Protein AF-A0A1F6HEJ5-F1 (afdb_monomer_lite)

Secondary structure (DSSP, 8-state):
-EEEEEETTEEEEEEEESS-EEEEE-S---TTEEEEETTEEEPPEEETTTEEEEEE-SEEEEEEEEE---

pLDDT: mean 92.84, std 7.67, range [51.19, 98.06]

Foldseek 3Di:
DDWPDDDPFKTKDKDAAQAKDKDKDPAFDDVQKWKDWAHDTFDWDCPPPGITIGIDGHGITIMMIGGPPD

Radius of gyration: 11.35 Å; chains: 1; bounding box: 34×20×27 Å

Sequence (70 aa):
MKIVENKDNKIIIETKNDEEGFLVLADSFYPTWHVKIDKDESFIYRTDYNFRGIVVPKGTHKIEFYNSLF

Structure (mmCIF, N/CA/C/O backbone):
data_AF-A0A1F6HEJ5-F1
#
_entry.id   AF-A0A1F6HEJ5-F1
#
loop_
_atom_site.group_PDB
_atom_site.id
_atom_site.type_symbol
_atom_site.label_atom_id
_atom_site.label_alt_id
_atom_site.label_comp_id
_atom_site.label_asym_id
_atom_site.label_entity_id
_atom_site.label_seq_id
_atom_site.pdbx_PDB_ins_code
_atom_site.Cartn_x
_atom_site.Cartn_y
_atom_site.Cartn_z
_atom_site.occupancy
_atom_site.B_iso_or_equiv
_atom_site.auth_seq_id
_atom_site.auth_comp_id
_atom_site.auth_asym_id
_atom_site.auth_atom_id
_atom_site.pdbx_PDB_model_num
ATOM 1 N N . MET A 1 1 ? -5.720 10.810 1.283 1.00 88.44 1 MET A N 1
ATOM 2 C CA . MET A 1 1 ? -4.450 10.121 0.972 1.00 88.44 1 MET A CA 1
ATOM 3 C C . MET A 1 1 ? -3.422 11.145 0.517 1.00 88.44 1 MET A C 1
ATOM 5 O O . MET A 1 1 ? -3.786 12.046 -0.232 1.00 88.44 1 MET A O 1
ATOM 9 N N . LYS A 1 2 ? -2.175 11.034 0.978 1.00 94.94 2 LYS A N 1
ATOM 10 C CA . LYS A 1 2 ? -1.045 11.866 0.537 1.00 94.94 2 LYS A CA 1
ATOM 11 C C . LYS A 1 2 ? 0.241 11.039 0.494 1.00 94.94 2 LYS A C 1
ATOM 13 O O . LYS A 1 2 ? 0.409 10.127 1.301 1.00 94.94 2 LYS A O 1
ATOM 18 N N . ILE A 1 3 ? 1.149 11.385 -0.410 1.00 94.06 3 ILE A N 1
ATOM 19 C CA . ILE A 1 3 ? 2.505 10.828 -0.445 1.00 94.06 3 ILE A CA 1
ATOM 20 C C . ILE A 1 3 ? 3.379 11.690 0.469 1.00 94.06 3 ILE A C 1
ATOM 22 O O . ILE A 1 3 ? 3.411 12.910 0.324 1.00 94.06 3 ILE A O 1
ATOM 26 N N . VAL A 1 4 ? 4.040 11.058 1.434 1.00 95.50 4 VAL A N 1
ATOM 27 C CA . VAL A 1 4 ? 4.923 11.712 2.414 1.00 95.50 4 VAL A CA 1
ATOM 28 C C . VAL A 1 4 ? 6.380 11.642 1.968 1.00 95.50 4 VAL A C 1
ATOM 30 O O . VAL A 1 4 ? 7.143 12.572 2.205 1.00 95.50 4 VAL A O 1
ATOM 33 N N . GLU A 1 5 ? 6.761 10.558 1.295 1.00 93.81 5 GLU A N 1
ATOM 34 C CA . GLU A 1 5 ? 8.105 10.360 0.761 1.00 93.81 5 GLU A CA 1
ATOM 35 C C . GLU A 1 5 ? 8.020 9.584 -0.550 1.00 93.81 5 GLU A C 1
ATOM 37 O O . GLU A 1 5 ? 7.244 8.633 -0.661 1.00 93.81 5 GLU A O 1
ATOM 42 N N . ASN A 1 6 ? 8.821 9.993 -1.530 1.00 92.44 6 ASN A N 1
ATOM 43 C CA . ASN A 1 6 ? 8.961 9.304 -2.804 1.00 92.44 6 ASN A CA 1
ATOM 44 C C . ASN A 1 6 ? 10.443 9.275 -3.195 1.00 92.44 6 ASN A C 1
ATOM 46 O O . ASN A 1 6 ? 11.020 10.308 -3.536 1.00 92.44 6 ASN A O 1
ATOM 50 N N . LYS A 1 7 ? 11.054 8.101 -3.079 1.00 91.00 7 LYS A N 1
ATOM 51 C CA . LYS A 1 7 ? 12.429 7.787 -3.470 1.00 91.00 7 LYS A CA 1
ATOM 52 C C . LYS A 1 7 ? 12.418 6.506 -4.295 1.00 91.00 7 LYS A C 1
ATOM 54 O O . LYS A 1 7 ? 11.532 5.671 -4.125 1.00 91.00 7 LYS A O 1
ATOM 59 N N . ASP A 1 8 ? 13.471 6.296 -5.077 1.00 87.75 8 ASP A N 1
ATOM 60 C CA . ASP A 1 8 ? 13.593 5.155 -5.996 1.00 87.75 8 ASP A CA 1
ATOM 61 C C 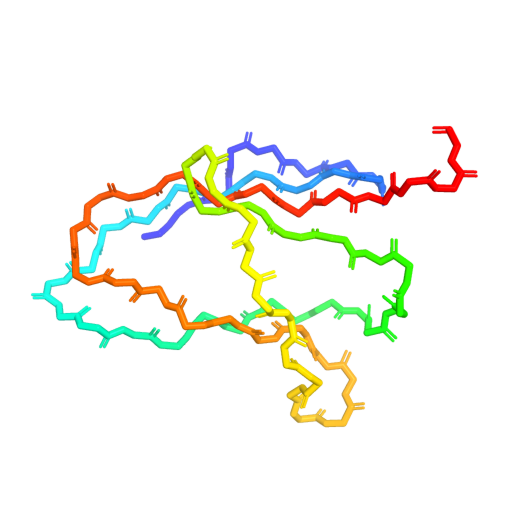. ASP A 1 8 ? 13.329 3.790 -5.337 1.00 87.75 8 ASP A C 1
ATOM 63 O O . ASP A 1 8 ? 12.686 2.928 -5.926 1.00 87.75 8 ASP A O 1
ATOM 67 N N . ASN A 1 9 ? 13.773 3.610 -4.088 1.00 91.75 9 ASN A N 1
ATOM 68 C CA . ASN A 1 9 ? 13.632 2.354 -3.340 1.00 91.75 9 ASN A CA 1
ATOM 69 C C . ASN A 1 9 ? 12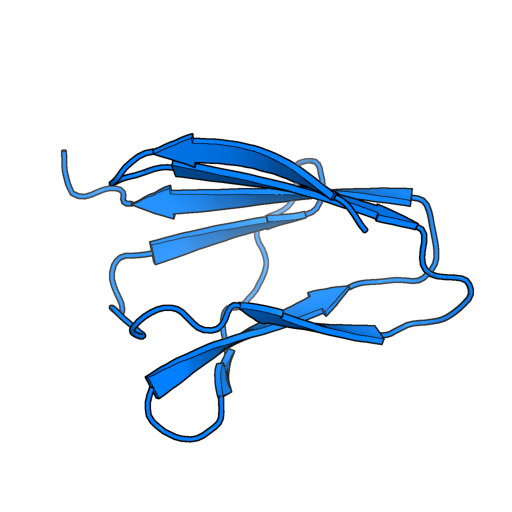.637 2.440 -2.174 1.00 91.75 9 ASN A C 1
ATOM 71 O O . ASN A 1 9 ? 12.546 1.494 -1.388 1.00 91.75 9 ASN A O 1
ATOM 75 N N . LYS A 1 10 ? 11.936 3.571 -2.004 1.00 94.00 10 LYS A N 1
ATOM 76 C CA . LYS A 1 10 ? 11.056 3.795 -0.852 1.00 94.00 10 LYS A CA 1
ATOM 77 C C . LYS A 1 10 ? 9.943 4.795 -1.144 1.00 94.00 10 LYS A C 1
ATOM 79 O O . LYS A 1 10 ? 10.208 5.948 -1.472 1.00 94.00 10 LYS A O 1
ATOM 84 N N . ILE A 1 11 ? 8.702 4.386 -0.904 1.00 95.56 11 ILE A N 1
ATOM 85 C CA . ILE A 1 11 ? 7.523 5.248 -1.021 1.00 95.56 11 ILE A CA 1
ATOM 86 C C . ILE A 1 11 ? 6.738 5.167 0.287 1.00 95.56 11 ILE A C 1
ATOM 88 O O . ILE A 1 11 ? 6.393 4.077 0.742 1.00 95.56 11 ILE A O 1
ATOM 92 N N . ILE A 1 12 ? 6.443 6.322 0.886 1.00 97.25 12 ILE A N 1
ATOM 93 C CA . ILE A 1 12 ? 5.604 6.426 2.084 1.00 97.25 12 ILE A CA 1
ATOM 94 C C . ILE A 1 12 ? 4.316 7.160 1.733 1.00 97.25 12 ILE A C 1
ATOM 96 O O . ILE A 1 12 ? 4.343 8.278 1.215 1.00 97.25 12 ILE A O 1
ATOM 100 N N . ILE A 1 13 ? 3.188 6.558 2.089 1.00 97.69 13 ILE A N 1
ATOM 101 C CA . ILE A 1 13 ? 1.849 7.096 1.871 1.00 97.69 13 ILE A CA 1
ATOM 102 C C . ILE A 1 13 ? 1.125 7.160 3.213 1.00 97.69 13 ILE A C 1
ATOM 104 O O . ILE A 1 13 ? 1.110 6.193 3.966 1.00 97.69 13 ILE A O 1
ATOM 108 N N . GLU A 1 14 ? 0.481 8.284 3.502 1.00 98.00 14 GLU A N 1
ATOM 109 C CA . GLU A 1 14 ? -0.478 8.389 4.601 1.00 98.00 14 GLU A CA 1
ATOM 110 C C . GLU A 1 14 ? -1.894 8.412 4.029 1.00 98.00 14 GLU A C 1
ATOM 112 O O . GLU A 1 14 ? -2.229 9.224 3.153 1.00 98.00 14 GLU A O 1
ATOM 117 N N . THR A 1 15 ? -2.750 7.529 4.534 1.00 96.94 1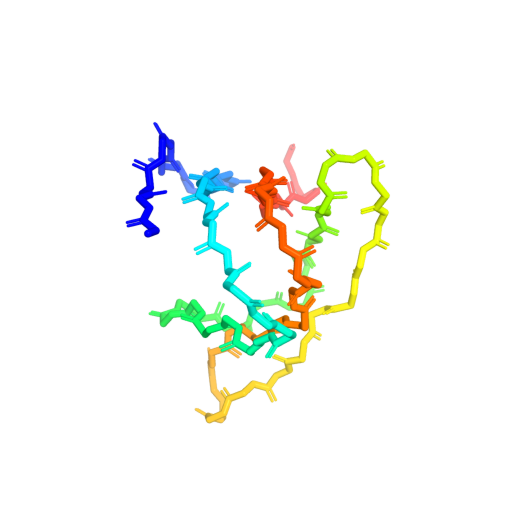5 THR A N 1
ATOM 118 C CA . THR A 1 15 ? -4.157 7.484 4.145 1.00 96.94 15 THR A CA 1
ATOM 119 C C . THR A 1 15 ? -5.072 7.437 5.354 1.00 96.94 15 THR A C 1
ATOM 121 O O . THR A 1 15 ? -4.682 7.014 6.437 1.00 96.94 15 THR A O 1
ATOM 124 N N . LYS A 1 16 ? -6.295 7.912 5.142 1.00 97.38 16 LYS A N 1
ATOM 125 C CA . LYS A 1 16 ? -7.413 7.777 6.060 1.00 97.38 16 LYS A CA 1
ATOM 126 C C . LYS A 1 16 ? -8.570 7.243 5.235 1.00 97.38 16 LYS A C 1
ATOM 128 O O . LYS A 1 16 ? -9.007 7.929 4.311 1.00 97.38 16 LYS A O 1
ATOM 133 N N . ASN A 1 17 ? -9.021 6.045 5.569 1.00 95.81 17 ASN A N 1
ATOM 134 C CA . ASN A 1 17 ? -10.125 5.390 4.897 1.00 95.81 17 ASN A CA 1
ATOM 135 C C . ASN A 1 17 ? -11.293 5.267 5.877 1.00 95.81 17 ASN A C 1
ATOM 137 O O . ASN A 1 17 ? -11.105 4.830 7.014 1.00 95.81 17 ASN A O 1
ATOM 141 N N . ASP A 1 18 ? -12.494 5.643 5.443 1.00 96.31 18 ASP A N 1
ATOM 142 C CA . ASP A 1 18 ? -13.697 5.486 6.266 1.00 96.31 18 ASP A CA 1
ATOM 143 C C . ASP A 1 18 ? -14.202 4.035 6.281 1.00 96.31 18 ASP A C 1
ATOM 145 O O . ASP A 1 18 ? -14.909 3.657 7.207 1.00 96.31 18 ASP A O 1
ATOM 149 N N . GLU A 1 19 ? -13.786 3.214 5.313 1.00 97.19 19 GLU A N 1
ATOM 150 C CA . GLU A 1 19 ? -14.063 1.778 5.189 1.00 97.19 19 GLU A CA 1
ATOM 151 C C . GLU A 1 19 ? -12.820 1.046 4.652 1.00 97.19 19 GLU A C 1
ATOM 153 O O . GLU A 1 19 ? -11.820 1.683 4.314 1.00 97.19 19 GLU A O 1
ATOM 158 N N . GLU A 1 20 ? -12.856 -0.285 4.572 1.00 97.44 20 GLU A N 1
ATOM 159 C CA . GLU A 1 20 ? -11.821 -1.031 3.846 1.00 97.44 20 GLU A CA 1
ATOM 160 C C . GLU A 1 20 ? -11.750 -0.555 2.386 1.00 97.44 20 GLU A C 1
ATOM 162 O O . GLU A 1 20 ? -12.772 -0.329 1.733 1.00 97.44 20 GLU A O 1
ATOM 167 N N . GLY A 1 21 ? -10.533 -0.378 1.877 1.00 96.50 21 GLY A N 1
ATOM 168 C CA . GLY A 1 21 ? -10.301 0.110 0.526 1.00 96.50 21 GLY A CA 1
ATOM 169 C C . GLY A 1 21 ? -9.158 -0.612 -0.165 1.00 96.50 21 GLY A C 1
ATOM 170 O O . GLY A 1 21 ? -8.325 -1.258 0.466 1.00 96.50 21 GLY A O 1
ATOM 171 N N . PHE A 1 22 ? -9.096 -0.460 -1.483 1.00 96.81 22 PHE A N 1
ATOM 172 C CA . PHE A 1 22 ? -8.010 -0.991 -2.294 1.00 96.81 22 PHE A CA 1
ATOM 173 C C . PHE A 1 22 ? -7.179 0.162 -2.854 1.00 96.81 22 PHE A C 1
ATOM 175 O O . PHE A 1 22 ? -7.660 0.949 -3.670 1.00 96.81 22 PHE A O 1
ATOM 182 N N . LEU A 1 23 ? -5.938 0.290 -2.387 1.00 96.19 23 LEU A N 1
ATOM 183 C CA . LEU A 1 23 ? -5.013 1.310 -2.869 1.00 96.19 23 LEU A CA 1
ATOM 184 C C . LEU A 1 23 ? -4.277 0.769 -4.085 1.00 96.19 23 LEU A C 1
ATOM 186 O O . LEU A 1 23 ? -3.635 -0.273 -3.998 1.00 96.19 23 LEU A O 1
ATOM 190 N N . VAL A 1 24 ? -4.318 1.520 -5.185 1.00 95.81 24 VAL A N 1
ATOM 191 C CA . VAL A 1 24 ? -3.521 1.249 -6.384 1.00 95.81 24 VAL A CA 1
ATOM 192 C C . VAL A 1 24 ? -2.401 2.276 -6.476 1.00 95.81 24 VAL A C 1
ATOM 194 O O . VAL A 1 24 ? -2.643 3.479 -6.573 1.00 95.81 24 VAL A O 1
ATOM 197 N N . LEU A 1 25 ? -1.166 1.791 -6.455 1.00 94.00 25 LEU A N 1
ATOM 198 C CA . LEU A 1 25 ? 0.025 2.555 -6.778 1.00 94.00 25 LEU A CA 1
ATOM 199 C C . LEU A 1 25 ? 0.343 2.323 -8.257 1.00 94.00 25 LEU A C 1
ATOM 201 O O . LEU A 1 25 ? 0.723 1.216 -8.649 1.00 94.00 25 LEU A O 1
ATOM 205 N N . ALA A 1 26 ? 0.174 3.373 -9.065 1.00 90.75 26 ALA A N 1
ATOM 206 C CA . ALA A 1 26 ? 0.377 3.367 -10.516 1.00 90.75 26 ALA A CA 1
ATOM 207 C C . ALA A 1 26 ? 1.870 3.367 -10.901 1.00 90.75 26 ALA A C 1
ATOM 209 O O . ALA A 1 26 ? 2.342 4.221 -11.647 1.00 90.75 26 ALA A O 1
ATOM 210 N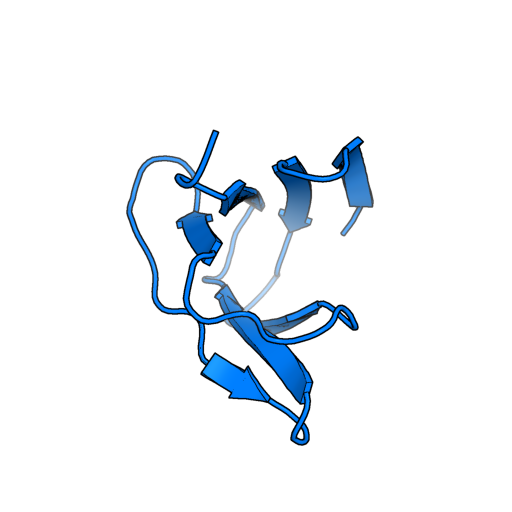 N . ASP A 1 27 ? 2.615 2.420 -10.342 1.00 83.50 27 ASP A N 1
ATOM 211 C CA . ASP A 1 27 ? 4.054 2.271 -10.492 1.00 83.50 27 ASP A CA 1
ATOM 212 C C . ASP A 1 27 ? 4.381 0.817 -10.846 1.00 83.50 27 ASP A C 1
ATOM 214 O O . ASP A 1 27 ? 3.688 -0.101 -10.396 1.00 83.50 27 ASP A O 1
ATOM 218 N N . SER A 1 28 ? 5.419 0.596 -11.660 1.00 83.25 28 SER A N 1
ATOM 219 C CA . SER A 1 28 ? 5.648 -0.715 -12.296 1.00 83.25 28 SER A CA 1
ATOM 220 C C . SER A 1 28 ? 5.797 -1.834 -11.263 1.00 83.25 28 SER A C 1
ATOM 222 O O . SER A 1 28 ? 6.532 -1.689 -10.284 1.00 83.25 28 SER A O 1
ATOM 224 N N . PHE A 1 29 ? 5.097 -2.950 -11.459 1.00 77.81 29 PHE A N 1
ATOM 225 C CA . PHE A 1 29 ? 5.103 -4.093 -10.556 1.00 77.81 29 PHE A CA 1
ATOM 226 C C . PHE A 1 29 ? 6.428 -4.843 -10.705 1.00 77.81 29 PHE A C 1
ATOM 228 O O . PHE A 1 29 ? 6.621 -5.625 -11.635 1.00 77.81 29 PHE A O 1
ATOM 235 N N . TYR A 1 30 ? 7.336 -4.616 -9.759 1.00 81.38 30 TYR A N 1
ATOM 236 C CA . TYR A 1 30 ? 8.541 -5.417 -9.600 1.00 81.38 30 TYR A CA 1
ATOM 237 C C . TYR A 1 30 ? 8.368 -6.341 -8.384 1.00 81.38 30 TYR A C 1
ATOM 239 O O . TYR A 1 30 ? 8.083 -5.836 -7.296 1.00 81.38 30 TYR A O 1
ATOM 247 N N . PRO A 1 31 ? 8.561 -7.671 -8.521 1.00 82.25 31 PRO A N 1
ATOM 248 C CA . PRO A 1 31 ? 8.346 -8.640 -7.435 1.00 82.25 31 PRO A CA 1
ATOM 249 C C . PRO A 1 31 ? 9.210 -8.433 -6.184 1.00 82.25 31 PRO A C 1
ATOM 251 O O . PRO A 1 31 ? 8.990 -9.078 -5.168 1.00 82.25 31 PRO A O 1
ATOM 254 N N . THR A 1 32 ? 10.221 -7.573 -6.272 1.00 90.00 32 THR A N 1
ATOM 255 C CA . THR A 1 32 ? 11.232 -7.327 -5.237 1.00 90.00 32 THR A CA 1
ATOM 256 C C . THR A 1 32 ? 10.782 -6.288 -4.210 1.00 90.00 32 THR A C 1
ATOM 258 O O . THR A 1 32 ? 11.503 -5.998 -3.258 1.00 90.00 32 THR A O 1
ATOM 261 N N . TRP A 1 33 ? 9.611 -5.686 -4.423 1.00 92.75 33 TRP A N 1
ATOM 262 C CA . TRP A 1 33 ? 9.032 -4.727 -3.498 1.00 92.75 33 TRP A CA 1
ATOM 263 C C . TRP A 1 33 ? 8.238 -5.419 -2.403 1.00 92.75 33 TRP A C 1
ATOM 265 O O . TRP A 1 33 ? 7.482 -6.358 -2.643 1.00 92.75 33 TRP A O 1
ATOM 275 N N . HIS A 1 34 ? 8.374 -4.871 -1.207 1.00 95.19 34 HIS A N 1
ATOM 276 C CA . HIS A 1 34 ? 7.637 -5.245 -0.016 1.00 95.19 34 HIS A CA 1
ATOM 277 C C . HIS A 1 34 ? 6.745 -4.082 0.407 1.00 95.19 34 HIS A C 1
ATOM 279 O O . HIS A 1 34 ? 6.967 -2.933 0.003 1.00 95.19 34 HIS A O 1
ATOM 285 N N . VAL A 1 35 ? 5.726 -4.378 1.212 1.00 96.94 35 VAL A N 1
ATOM 286 C CA . VAL A 1 35 ? 4.822 -3.361 1.737 1.00 96.94 35 VAL A CA 1
ATOM 287 C C . VAL A 1 35 ? 4.506 -3.617 3.200 1.00 96.94 35 VAL A C 1
ATOM 289 O O . VAL A 1 35 ? 4.190 -4.735 3.599 1.00 96.94 35 VAL A O 1
ATOM 292 N N . LYS A 1 36 ? 4.528 -2.541 3.980 1.00 97.69 36 LYS A N 1
ATOM 293 C CA . LYS A 1 36 ? 4.032 -2.512 5.353 1.00 97.69 36 LYS A CA 1
ATOM 294 C C . LYS A 1 36 ? 2.840 -1.586 5.463 1.00 97.69 36 LYS A C 1
ATOM 296 O O . LYS A 1 36 ? 2.847 -0.496 4.886 1.00 97.69 36 LYS A O 1
ATOM 301 N N . ILE A 1 37 ? 1.851 -2.010 6.238 1.00 97.81 37 ILE A N 1
ATOM 302 C CA . ILE A 1 37 ? 0.782 -1.148 6.734 1.00 97.81 37 ILE A CA 1
ATOM 303 C C . ILE A 1 37 ? 1.049 -0.964 8.225 1.00 97.81 37 ILE A C 1
ATOM 305 O O . ILE A 1 37 ? 1.050 -1.914 9.003 1.00 97.81 37 ILE A O 1
ATOM 309 N N . ASP A 1 38 ? 1.362 0.269 8.599 1.00 96.50 38 ASP A N 1
ATOM 310 C CA . ASP A 1 38 ? 1.904 0.666 9.892 1.00 96.50 38 ASP A CA 1
ATOM 311 C C . ASP A 1 38 ? 3.196 -0.082 10.251 1.00 96.50 38 ASP A C 1
ATOM 313 O O . ASP A 1 38 ? 4.290 0.374 9.912 1.00 96.50 38 ASP A O 1
ATOM 317 N N . LYS A 1 39 ? 3.086 -1.214 10.949 1.00 94.44 39 LYS A N 1
ATOM 318 C CA . LYS A 1 39 ? 4.225 -2.050 11.363 1.00 94.44 39 LYS A CA 1
ATOM 319 C C . LYS A 1 39 ? 4.166 -3.467 10.798 1.00 94.44 39 LYS A C 1
ATOM 321 O O . LYS A 1 39 ? 5.173 -4.168 10.880 1.00 94.44 39 LYS A O 1
ATOM 326 N N . ASP A 1 40 ? 3.035 -3.854 10.220 1.00 96.31 40 ASP A N 1
ATOM 327 C CA . ASP A 1 40 ? 2.769 -5.223 9.803 1.00 96.31 40 ASP A CA 1
ATOM 328 C C . ASP A 1 40 ? 2.999 -5.382 8.298 1.00 96.31 40 ASP A C 1
ATOM 330 O O . ASP A 1 40 ? 2.627 -4.518 7.498 1.00 96.31 40 ASP A O 1
ATOM 334 N N . GLU A 1 41 ? 3.633 -6.489 7.913 1.00 96.69 41 GLU A N 1
ATOM 335 C CA . GLU A 1 41 ? 3.797 -6.866 6.506 1.00 96.69 41 GLU A CA 1
ATOM 336 C C . GLU A 1 41 ? 2.428 -7.119 5.869 1.00 96.69 41 GLU A C 1
ATOM 338 O O . GLU A 1 41 ? 1.541 -7.727 6.473 1.00 96.69 41 GLU A O 1
ATOM 343 N N . SER A 1 42 ? 2.268 -6.677 4.626 1.00 96.56 42 SER A N 1
ATOM 344 C CA . SER A 1 42 ? 1.055 -6.905 3.843 1.00 96.56 42 SER A CA 1
ATOM 345 C C . SER A 1 42 ? 1.396 -7.428 2.445 1.00 96.56 42 SER A C 1
ATOM 347 O O . SER A 1 42 ? 2.559 -7.535 2.051 1.00 96.56 42 SER A O 1
ATOM 349 N N . PHE A 1 43 ? 0.369 -7.812 1.693 1.00 95.19 43 PHE A N 1
ATOM 350 C CA . PHE A 1 43 ? 0.516 -8.425 0.378 1.00 95.19 43 PHE A CA 1
ATOM 351 C C . PHE A 1 43 ? 0.343 -7.396 -0.735 1.00 95.19 43 PHE A C 1
ATOM 353 O O . PHE A 1 43 ? -0.659 -6.682 -0.784 1.00 95.19 43 PHE 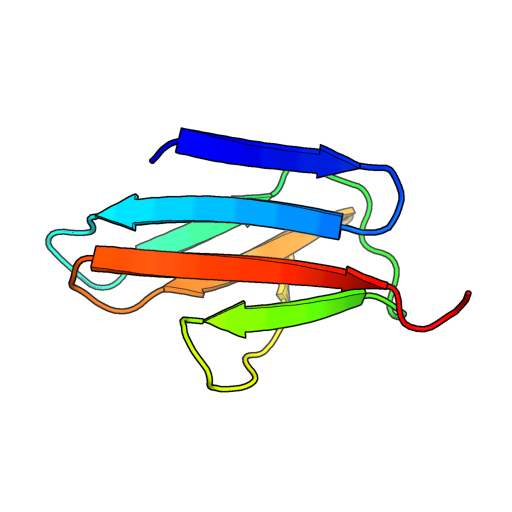A O 1
ATOM 360 N N . ILE A 1 44 ? 1.301 -7.370 -1.667 1.00 95.69 44 ILE A N 1
ATOM 361 C CA . ILE A 1 44 ? 1.181 -6.616 -2.915 1.00 95.69 44 ILE A CA 1
ATOM 362 C C . ILE A 1 44 ? 0.504 -7.494 -3.965 1.00 95.69 44 ILE A C 1
ATOM 364 O O . ILE A 1 44 ? 1.030 -8.527 -4.380 1.00 95.69 44 ILE A O 1
ATOM 368 N N . TYR A 1 45 ? -0.637 -7.032 -4.453 1.00 95.12 45 TYR A N 1
ATOM 369 C CA . TYR A 1 45 ? -1.351 -7.615 -5.575 1.00 95.12 45 TYR A CA 1
ATOM 370 C C . TYR A 1 45 ? -0.883 -6.971 -6.874 1.00 95.12 45 TYR A C 1
ATOM 372 O O . TYR A 1 45 ? -0.913 -5.746 -7.027 1.00 95.12 45 TYR A O 1
ATOM 380 N N . ARG A 1 46 ? -0.508 -7.794 -7.855 1.00 94.00 46 ARG A N 1
ATOM 381 C CA . ARG A 1 46 ? -0.342 -7.318 -9.228 1.00 94.00 46 ARG A CA 1
ATOM 382 C C . ARG A 1 46 ? -1.710 -6.879 -9.749 1.00 94.00 46 ARG A C 1
ATOM 384 O O . ARG A 1 46 ? -2.603 -7.702 -9.924 1.00 94.00 46 ARG A O 1
ATOM 391 N N . THR A 1 47 ? -1.859 -5.583 -9.973 1.00 91.62 47 THR A N 1
ATOM 392 C CA . THR A 1 47 ? -3.121 -4.939 -10.347 1.00 91.62 47 THR A CA 1
ATOM 393 C C . THR A 1 47 ? -2.977 -4.340 -11.731 1.00 91.62 47 THR A C 1
ATOM 395 O O . THR A 1 47 ? -1.914 -3.822 -12.054 1.00 91.62 47 THR A O 1
ATOM 398 N N . ASP A 1 48 ? -4.026 -4.424 -12.549 1.00 91.38 48 ASP A N 1
ATOM 399 C CA . ASP A 1 48 ? -4.068 -3.809 -13.883 1.00 91.38 48 ASP A CA 1
ATOM 400 C C . ASP A 1 48 ? -2.782 -4.045 -14.699 1.00 91.38 48 ASP A C 1
ATOM 402 O O . ASP A 1 48 ? -2.118 -3.132 -15.180 1.00 91.38 48 ASP A O 1
ATOM 406 N N . TYR A 1 49 ? -2.373 -5.317 -14.762 1.00 89.06 49 TYR A N 1
ATOM 407 C CA . TYR A 1 49 ? -1.170 -5.831 -15.430 1.00 89.06 49 TYR A CA 1
ATOM 408 C C . TYR A 1 49 ? 0.190 -5.360 -14.906 1.00 89.06 49 TYR A C 1
ATOM 410 O O . TYR A 1 49 ? 1.129 -6.157 -14.943 1.00 89.06 49 TYR A O 1
ATOM 418 N N . ASN A 1 50 ? 0.348 -4.126 -14.440 1.00 90.12 50 ASN A N 1
ATOM 419 C CA . ASN A 1 50 ? 1.661 -3.577 -14.103 1.00 90.12 50 ASN A CA 1
ATOM 420 C C . ASN A 1 50 ? 1.667 -2.681 -12.861 1.00 90.12 50 ASN A C 1
ATOM 422 O O . ASN A 1 50 ? 2.710 -2.1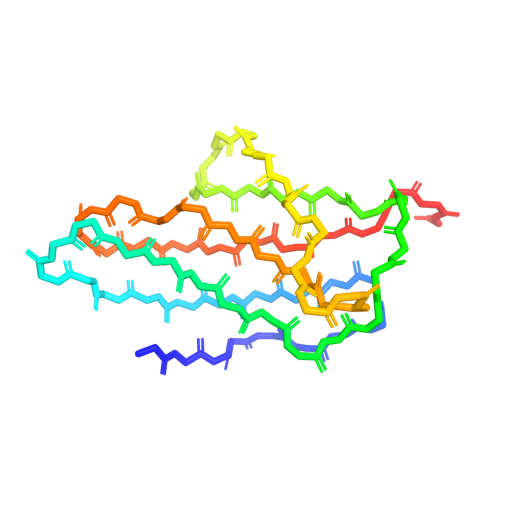43 -12.525 1.00 90.12 50 ASN A O 1
ATOM 426 N N . PHE A 1 51 ? 0.551 -2.519 -12.160 1.00 94.25 51 PHE A N 1
ATOM 427 C CA . PHE A 1 51 ? 0.485 -1.709 -10.948 1.00 94.25 51 PHE A CA 1
ATOM 428 C C . PHE A 1 51 ? 0.554 -2.556 -9.682 1.00 94.25 51 PHE A C 1
ATOM 430 O O . PHE A 1 51 ? 0.346 -3.776 -9.688 1.00 94.25 51 PHE A O 1
ATOM 437 N N . ARG A 1 52 ? 0.857 -1.886 -8.572 1.00 94.31 52 ARG A N 1
ATOM 438 C CA . ARG A 1 52 ? 0.909 -2.482 -7.236 1.00 94.31 52 ARG A CA 1
ATOM 439 C C . ARG A 1 52 ? -0.359 -2.105 -6.488 1.00 94.31 52 ARG A C 1
ATOM 441 O O . ARG A 1 52 ? -0.622 -0.928 -6.276 1.00 94.31 52 ARG A O 1
ATOM 448 N N . GLY A 1 53 ? -1.147 -3.100 -6.112 1.00 96.19 53 GLY A N 1
ATOM 449 C CA . GLY A 1 53 ? -2.365 -2.926 -5.331 1.00 96.19 53 GLY A CA 1
ATOM 450 C C . GLY A 1 53 ? -2.213 -3.496 -3.929 1.00 96.19 53 GLY A C 1
ATOM 451 O O . GLY A 1 53 ? -1.526 -4.499 -3.757 1.00 96.19 53 GLY A O 1
ATOM 452 N N . ILE A 1 54 ? -2.854 -2.888 -2.935 1.00 97.25 54 ILE A N 1
ATOM 453 C CA . ILE A 1 54 ? -2.925 -3.416 -1.565 1.00 97.25 54 ILE A CA 1
ATOM 454 C C . ILE A 1 54 ? -4.320 -3.199 -0.979 1.00 97.25 54 ILE A C 1
ATOM 456 O O . ILE A 1 54 ? -4.986 -2.207 -1.283 1.00 97.25 54 ILE A O 1
ATOM 460 N N . VAL A 1 55 ? -4.738 -4.105 -0.098 1.00 97.88 55 VAL A N 1
ATOM 461 C CA . VAL A 1 55 ? -5.922 -3.901 0.744 1.00 97.88 55 VAL A CA 1
ATOM 462 C C . VAL A 1 55 ? -5.508 -3.052 1.942 1.00 97.88 55 VAL A C 1
ATOM 464 O O . VAL A 1 55 ? -4.551 -3.387 2.638 1.00 97.88 55 VAL A O 1
ATOM 467 N N . VAL A 1 56 ? -6.213 -1.946 2.167 1.00 97.69 56 VAL A N 1
ATOM 468 C CA . VAL A 1 56 ? -5.985 -1.027 3.282 1.00 97.69 56 VAL A CA 1
ATOM 469 C C . VAL A 1 56 ? -7.214 -1.048 4.189 1.00 97.69 56 VAL A C 1
ATOM 471 O O . VAL A 1 56 ? -8.303 -0.693 3.724 1.00 97.69 56 VAL A O 1
ATOM 474 N N . PRO A 1 57 ? -7.063 -1.421 5.470 1.00 97.62 57 PRO A N 1
ATOM 475 C CA . PRO A 1 57 ? -8.167 -1.411 6.418 1.00 97.62 57 PRO A CA 1
ATOM 476 C C . PRO A 1 57 ? -8.784 -0.020 6.607 1.00 97.62 57 PRO A C 1
ATOM 478 O O . PRO A 1 57 ? -8.197 1.016 6.277 1.00 97.62 57 PRO A O 1
ATOM 481 N N . LYS A 1 58 ? -9.984 -0.006 7.188 1.00 98.00 58 LYS A N 1
ATOM 482 C CA . LYS A 1 58 ? -10.606 1.211 7.710 1.00 98.00 58 LYS A CA 1
ATOM 483 C C . LYS A 1 58 ? -9.710 1.843 8.775 1.00 98.00 58 LYS A C 1
ATOM 485 O O . LYS A 1 58 ? -9.287 1.166 9.708 1.00 98.00 58 LYS A O 1
ATOM 490 N N . GLY A 1 59 ? -9.538 3.158 8.703 1.00 97.69 59 GLY A N 1
ATOM 491 C CA . GLY A 1 59 ? -8.765 3.926 9.670 1.00 97.69 59 GLY A CA 1
ATOM 492 C C . GLY A 1 59 ? -7.670 4.763 9.026 1.00 97.69 59 GLY A C 1
ATOM 493 O O . GLY A 1 59 ? -7.629 4.959 7.811 1.00 97.69 59 GLY A O 1
ATOM 494 N N . THR A 1 60 ? -6.802 5.307 9.875 1.00 97.81 60 THR A N 1
ATOM 495 C CA . THR A 1 60 ? -5.632 6.077 9.447 1.00 97.81 60 THR A CA 1
ATOM 496 C C . THR A 1 60 ? -4.418 5.171 9.483 1.00 97.81 60 THR A C 1
ATOM 498 O O . THR A 1 60 ? -4.086 4.657 10.547 1.00 97.81 60 THR A O 1
ATOM 501 N N . HIS A 1 61 ? -3.751 5.028 8.344 1.00 98.06 61 HIS A N 1
ATOM 502 C CA . HIS A 1 61 ? -2.612 4.133 8.193 1.00 98.06 61 HIS A CA 1
ATOM 503 C C . HIS A 1 61 ? -1.450 4.829 7.495 1.00 98.06 61 HIS A C 1
ATOM 505 O O . HIS A 1 61 ? -1.637 5.657 6.590 1.00 98.06 61 HIS A O 1
ATOM 511 N N . LYS A 1 62 ? -0.239 4.441 7.896 1.00 98.06 62 LYS A N 1
ATOM 512 C CA . LYS A 1 62 ? 0.993 4.744 7.175 1.00 98.06 62 LYS A CA 1
ATOM 513 C C . LYS A 1 62 ? 1.399 3.518 6.370 1.00 98.06 62 LYS A C 1
ATOM 515 O O . LYS A 1 62 ? 1.633 2.452 6.921 1.00 98.06 62 LYS A O 1
ATOM 520 N N . ILE A 1 63 ? 1.514 3.681 5.065 1.00 98.06 63 ILE A N 1
ATOM 521 C CA . ILE A 1 63 ? 1.853 2.613 4.133 1.00 98.06 63 ILE A CA 1
ATOM 522 C C . ILE A 1 63 ? 3.272 2.862 3.646 1.00 98.06 63 ILE A C 1
ATOM 524 O O . ILE A 1 63 ? 3.588 3.957 3.177 1.00 98.06 63 ILE A O 1
ATOM 528 N N . GLU A 1 64 ? 4.126 1.855 3.764 1.00 97.31 64 GLU A N 1
ATOM 529 C CA . GLU A 1 64 ? 5.524 1.921 3.354 1.00 97.31 64 GLU A CA 1
ATOM 530 C C . GLU A 1 64 ? 5.803 0.837 2.320 1.00 97.31 64 GLU A C 1
ATOM 532 O O . GLU A 1 64 ? 5.820 -0.347 2.647 1.00 97.31 64 GLU A O 1
ATOM 537 N N . PHE A 1 65 ? 6.044 1.251 1.079 1.00 95.75 65 PHE A N 1
ATOM 538 C CA . PHE A 1 65 ? 6.612 0.391 0.049 1.00 95.75 65 PHE A CA 1
ATOM 539 C C . PHE A 1 65 ? 8.128 0.543 0.070 1.00 95.75 65 PHE A C 1
ATOM 541 O O . PHE A 1 65 ? 8.632 1.669 0.067 1.00 95.75 65 PHE A O 1
ATOM 548 N N . TYR A 1 66 ? 8.858 -0.567 0.051 1.00 94.19 66 TYR A N 1
ATOM 549 C CA . TYR A 1 66 ? 10.317 -0.545 0.006 1.00 94.19 66 TYR A CA 1
ATOM 550 C C . TYR A 1 66 ? 10.879 -1.697 -0.824 1.00 94.19 66 TYR A C 1
ATOM 552 O O . TYR A 1 66 ? 10.291 -2.776 -0.903 1.00 94.19 66 TYR A O 1
ATOM 560 N N . ASN A 1 67 ? 12.027 -1.454 -1.448 1.00 90.56 67 ASN A N 1
ATOM 561 C CA . ASN A 1 67 ? 12.784 -2.458 -2.188 1.00 90.56 67 ASN A CA 1
ATOM 562 C C . ASN A 1 67 ? 13.951 -2.956 -1.321 1.00 90.56 67 ASN A C 1
ATOM 564 O O . ASN A 1 67 ? 14.650 -2.147 -0.716 1.00 90.56 67 ASN A O 1
ATOM 568 N N . SER A 1 68 ? 14.151 -4.274 -1.250 1.00 75.19 68 SER A N 1
ATOM 569 C CA . SER A 1 68 ? 15.190 -4.917 -0.429 1.00 75.19 68 SER A CA 1
ATOM 570 C C . SER A 1 68 ? 16.494 -5.220 -1.185 1.00 75.19 68 SER A C 1
ATOM 572 O O . SER A 1 68 ? 17.408 -5.805 -0.612 1.00 75.19 68 SER A O 1
ATOM 574 N N . LEU A 1 69 ? 16.598 -4.836 -2.463 1.00 67.44 69 LEU A N 1
ATOM 575 C CA . LEU A 1 69 ? 17.739 -5.177 -3.323 1.00 67.44 69 LEU A CA 1
ATOM 576 C C . LEU A 1 69 ? 18.968 -4.249 -3.238 1.00 67.44 69 LEU A C 1
ATOM 578 O O . LEU A 1 69 ? 19.916 -4.471 -3.990 1.00 67.44 69 LEU A O 1
ATOM 582 N N . PHE A 1 70 ? 18.995 -3.256 -2.344 1.00 51.19 70 PHE A N 1
ATOM 583 C CA . PHE A 1 70 ? 20.154 -2.375 -2.136 1.00 51.19 70 PHE A CA 1
ATOM 584 C C . PHE A 1 70 ? 20.366 -2.045 -0.661 1.00 51.19 70 PHE A C 1
ATOM 586 O O . PHE A 1 70 ? 19.358 -1.742 0.018 1.00 51.19 70 PHE A O 1
#